Protein AF-A0A1J0P952-F1 (afdb_monomer_lite)

Foldseek 3Di:
DDDDPPDPDPPDDDDDPPDPVVVVVPDDDDPVNCPPPDDCDVVNVVVDFDDDVVGRVDTDDDDPPPDD

pLDDT: mean 73.74, std 14.08, range [41.19, 92.94]

Sequence (68 aa):
MKESKIGFSPTSTKGEIHSDLQRVDAHVIQPEEYEEIPEITEEDLINAVIKRPGQPDQPYRAKPTQAS

Radius of gyration: 21.89 Å; chains: 1; bounding box: 43×60×37 Å

Structure (mmCIF, N/CA/C/O backbone):
data_AF-A0A1J0P952-F1
#
_entry.id   AF-A0A1J0P952-F1
#
loop_
_atom_site.group_PDB
_atom_site.id
_atom_site.type_symbol
_atom_site.label_atom_id
_atom_site.label_alt_id
_atom_site.label_comp_id
_atom_site.label_asym_id
_atom_site.label_entity_id
_atom_site.label_seq_id
_atom_site.pdbx_PDB_ins_code
_atom_site.Cartn_x
_atom_site.Cartn_y
_atom_site.Cartn_z
_atom_site.occupancy
_atom_site.B_iso_or_equiv
_atom_site.auth_seq_id
_atom_site.auth_comp_id
_atom_site.auth_asym_id
_atom_site.auth_atom_id
_atom_site.pdbx_PDB_model_num
ATOM 1 N N . MET A 1 1 ? 29.767 -28.805 19.742 1.00 41.19 1 MET A N 1
ATOM 2 C CA . MET A 1 1 ? 28.880 -28.012 18.865 1.00 41.19 1 MET A CA 1
ATOM 3 C C . MET A 1 1 ? 29.768 -27.007 18.150 1.00 41.19 1 MET A C 1
ATOM 5 O O . MET A 1 1 ? 30.515 -26.319 18.829 1.00 41.19 1 MET A O 1
ATOM 9 N N . LYS A 1 2 ? 29.840 -27.038 16.814 1.00 46.88 2 LYS A N 1
ATOM 10 C CA . LYS A 1 2 ? 30.672 -26.106 16.035 1.00 46.88 2 LYS A CA 1
ATOM 11 C C . LYS A 1 2 ? 29.759 -24.983 15.559 1.00 46.88 2 LYS A C 1
ATOM 13 O O . LYS A 1 2 ? 28.847 -25.244 14.785 1.00 46.88 2 LYS A O 1
ATOM 18 N N . GLU A 1 3 ? 29.965 -23.780 16.074 1.00 52.06 3 GLU A N 1
ATOM 19 C CA . GLU A 1 3 ? 29.179 -22.606 15.703 1.00 52.06 3 GLU A CA 1
ATOM 20 C C . GLU A 1 3 ? 29.507 -22.200 14.260 1.00 52.06 3 GLU A C 1
ATOM 22 O O . GLU A 1 3 ? 30.667 -21.976 13.905 1.00 52.06 3 GLU A O 1
ATOM 27 N N . SER A 1 4 ? 28.486 -22.137 13.407 1.00 56.28 4 SER A N 1
ATOM 28 C CA . SER A 1 4 ? 28.595 -21.600 12.054 1.00 56.28 4 SER A CA 1
ATOM 29 C C . SER A 1 4 ? 28.667 -20.077 12.130 1.00 56.28 4 SER A C 1
ATOM 31 O O . SER A 1 4 ? 27.665 -19.412 12.393 1.00 56.28 4 SER A O 1
ATOM 33 N N . LYS A 1 5 ? 29.850 -19.512 11.880 1.00 51.53 5 LYS A N 1
ATOM 34 C CA . LYS A 1 5 ? 30.006 -18.075 11.631 1.00 51.53 5 LYS A CA 1
ATOM 35 C C . LYS A 1 5 ? 29.346 -17.733 10.296 1.00 51.53 5 LYS A C 1
ATOM 37 O O . LYS A 1 5 ? 29.976 -17.840 9.248 1.00 51.53 5 LYS A O 1
ATOM 42 N N . ILE A 1 6 ? 28.082 -17.329 10.332 1.00 58.81 6 ILE A N 1
ATOM 43 C CA . ILE A 1 6 ? 27.427 -16.680 9.196 1.00 58.81 6 ILE A CA 1
ATOM 44 C C . ILE A 1 6 ? 27.967 -15.249 9.174 1.00 58.81 6 ILE A C 1
ATOM 46 O O . ILE A 1 6 ? 27.484 -14.367 9.879 1.00 58.81 6 ILE A O 1
ATOM 50 N N . GLY A 1 7 ? 29.057 -15.046 8.437 1.00 46.53 7 GLY A N 1
ATOM 51 C CA . GLY A 1 7 ? 29.541 -13.708 8.132 1.00 46.53 7 GLY A CA 1
ATOM 52 C C . GLY A 1 7 ? 28.553 -13.037 7.187 1.00 46.53 7 GLY A C 1
ATOM 53 O O . GLY A 1 7 ? 28.343 -13.516 6.077 1.00 46.53 7 GLY A O 1
ATO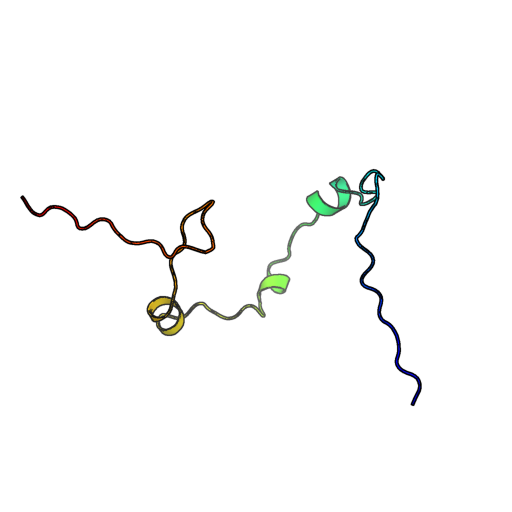M 54 N N . PHE A 1 8 ? 27.945 -11.936 7.619 1.00 52.47 8 PHE A N 1
ATOM 55 C CA . PHE A 1 8 ? 27.222 -11.046 6.720 1.00 52.47 8 PHE A CA 1
ATOM 56 C C . PHE A 1 8 ? 28.259 -10.344 5.834 1.00 52.47 8 PHE A C 1
ATOM 58 O O . PHE A 1 8 ? 28.961 -9.444 6.296 1.00 52.47 8 PHE A O 1
ATOM 65 N N . SER A 1 9 ? 28.426 -10.795 4.586 1.00 47.50 9 SER A N 1
ATOM 66 C CA . SER A 1 9 ? 29.255 -10.073 3.620 1.00 47.50 9 SER A CA 1
ATOM 67 C C . SER A 1 9 ? 28.452 -8.894 3.069 1.00 47.50 9 SER A C 1
ATOM 69 O O . SER A 1 9 ? 27.386 -9.131 2.493 1.00 47.50 9 SER A O 1
ATOM 71 N N . PRO A 1 10 ? 28.928 -7.643 3.177 1.00 52.81 10 PRO A N 1
ATOM 72 C CA . PRO A 1 10 ? 28.313 -6.547 2.451 1.00 52.81 10 PRO A CA 1
ATOM 73 C C . PRO A 1 10 ? 28.561 -6.768 0.952 1.00 52.81 10 PRO A C 1
ATOM 75 O O . PRO A 1 10 ? 29.674 -6.621 0.454 1.00 52.81 10 PRO A O 1
ATOM 78 N N . THR A 1 11 ? 27.524 -7.148 0.216 1.00 53.66 11 THR A N 1
ATOM 79 C CA . THR A 1 11 ? 27.446 -6.938 -1.237 1.00 53.66 11 THR A CA 1
ATOM 80 C C . THR A 1 11 ? 27.650 -5.438 -1.506 1.00 53.66 11 THR A C 1
ATOM 82 O O . THR A 1 11 ? 26.961 -4.641 -0.880 1.00 53.66 11 THR A O 1
ATOM 85 N N . SER A 1 12 ? 28.523 -4.896 -2.355 1.00 48.38 12 SER A N 1
ATOM 86 C CA . SER A 1 12 ? 29.630 -5.344 -3.206 1.00 48.38 12 SER A CA 1
ATOM 87 C C . SER A 1 12 ? 30.672 -4.214 -3.111 1.00 48.38 12 SER A C 1
ATOM 89 O O . SER A 1 12 ? 30.329 -3.038 -3.264 1.00 48.38 12 SER A O 1
ATOM 91 N N . THR A 1 13 ? 31.938 -4.515 -2.817 1.00 59.03 13 THR A N 1
ATOM 92 C CA . THR A 1 13 ? 33.003 -3.503 -2.816 1.00 59.03 13 THR A CA 1
ATOM 93 C C . THR A 1 13 ? 33.357 -3.150 -4.259 1.00 59.03 13 THR A C 1
ATOM 95 O O . THR A 1 13 ? 34.136 -3.859 -4.887 1.00 59.03 13 THR A O 1
ATOM 98 N N . LYS A 1 14 ? 32.807 -2.046 -4.779 1.00 61.50 14 LYS A N 1
ATOM 99 C CA . LYS A 1 14 ? 33.221 -1.439 -6.059 1.00 61.50 14 LYS A CA 1
ATOM 100 C C . LYS A 1 14 ? 33.128 -2.404 -7.260 1.00 61.50 14 LYS A C 1
ATOM 102 O O . LYS A 1 14 ? 34.088 -2.573 -8.003 1.00 61.50 14 LYS A O 1
ATOM 107 N N . GLY A 1 15 ? 31.973 -3.031 -7.450 1.00 60.44 15 GLY A N 1
ATOM 108 C CA . GLY A 1 15 ? 31.621 -3.740 -8.682 1.00 60.44 15 GLY A CA 1
ATOM 109 C C . GLY A 1 15 ? 30.273 -3.237 -9.172 1.00 60.44 15 GLY A C 1
ATOM 110 O O . GLY A 1 15 ? 29.393 -2.982 -8.347 1.00 60.44 15 GLY A O 1
ATOM 111 N N . GLU A 1 16 ? 30.124 -3.052 -10.484 1.00 64.44 16 GLU A N 1
ATOM 112 C CA . GLU A 1 16 ? 28.818 -2.801 -11.092 1.00 64.44 16 GLU A CA 1
ATOM 113 C C . GLU A 1 16 ? 27.838 -3.881 -10.622 1.00 64.44 16 GLU A C 1
ATOM 115 O O . GLU A 1 16 ? 28.201 -5.049 -10.464 1.00 64.44 16 GLU A O 1
ATOM 120 N N . ILE A 1 17 ? 26.603 -3.481 -10.326 1.00 65.88 17 ILE A N 1
ATOM 121 C CA . ILE A 1 17 ? 25.556 -4.421 -9.943 1.00 65.88 17 ILE A CA 1
ATOM 122 C C . ILE A 1 17 ? 25.340 -5.320 -11.165 1.00 65.88 17 ILE A C 1
ATOM 124 O O . ILE A 1 17 ? 24.738 -4.897 -12.142 1.00 65.88 17 ILE A O 1
ATOM 128 N N . HIS A 1 18 ? 25.862 -6.547 -11.131 1.00 69.75 18 HIS A N 1
ATOM 129 C CA . HIS A 1 18 ? 25.748 -7.510 -12.236 1.00 69.75 18 HIS A CA 1
ATOM 130 C C . HIS A 1 18 ? 24.322 -8.055 -12.419 1.00 69.75 18 HIS A C 1
ATOM 132 O O . HIS A 1 18 ? 24.097 -8.960 -13.221 1.00 69.75 18 HIS A O 1
ATOM 138 N N . SER A 1 19 ? 23.360 -7.546 -11.650 1.00 77.75 19 SER A N 1
ATOM 139 C CA . SER A 1 19 ? 21.951 -7.864 -11.823 1.00 77.75 19 SER A CA 1
ATOM 140 C C . SER A 1 19 ? 21.451 -7.237 -13.118 1.00 77.75 19 SER A C 1
ATOM 142 O O . SER A 1 19 ? 21.548 -6.027 -13.313 1.00 77.75 19 SER A O 1
ATOM 144 N N . ASP A 1 20 ? 20.873 -8.060 -13.984 1.00 82.81 20 ASP A N 1
ATOM 145 C CA . ASP A 1 20 ? 20.171 -7.601 -15.176 1.00 82.81 20 ASP A CA 1
ATOM 146 C C . ASP A 1 20 ? 18.884 -6.864 -14.770 1.00 82.81 20 ASP A C 1
ATOM 148 O O . ASP A 1 20 ? 17.848 -7.478 -14.495 1.00 82.81 20 ASP A O 1
ATOM 152 N N . LEU A 1 21 ? 18.973 -5.534 -14.679 1.00 82.31 21 LEU A N 1
ATOM 153 C CA . LEU A 1 21 ? 17.853 -4.679 -14.291 1.00 82.31 21 LEU A CA 1
ATOM 154 C C . LEU A 1 21 ? 16.772 -4.607 -15.371 1.00 82.31 21 LEU A C 1
ATOM 156 O O . LEU A 1 21 ? 15.617 -4.394 -15.026 1.00 82.31 21 LEU A O 1
ATOM 160 N N . GLN A 1 22 ? 17.112 -4.829 -16.646 1.00 80.94 22 GLN A N 1
ATOM 161 C CA . GLN A 1 22 ? 16.117 -4.874 -17.722 1.00 80.94 22 GLN A CA 1
ATOM 162 C C . GLN A 1 22 ? 15.225 -6.100 -17.568 1.00 80.94 22 GLN A C 1
ATOM 164 O O . GLN A 1 22 ? 14.009 -6.009 -17.715 1.00 80.94 22 GLN A O 1
ATOM 169 N N . ARG A 1 23 ? 15.818 -7.240 -17.195 1.00 80.19 23 ARG A N 1
ATOM 170 C CA . ARG A 1 23 ? 15.050 -8.434 -16.847 1.00 80.19 23 ARG A CA 1
ATOM 171 C C . ARG A 1 23 ? 14.131 -8.173 -15.661 1.00 80.19 23 ARG A C 1
ATOM 173 O O . ARG A 1 23 ? 12.986 -8.591 -15.720 1.00 80.19 23 ARG A O 1
ATOM 180 N N . VAL A 1 24 ? 14.610 -7.502 -14.607 1.00 79.69 24 VAL A N 1
ATOM 181 C CA . VAL A 1 24 ? 13.797 -7.151 -13.422 1.00 79.69 24 VAL A CA 1
ATOM 182 C C . VAL A 1 24 ? 12.634 -6.224 -13.790 1.00 79.69 24 VAL A C 1
ATOM 184 O O . VAL A 1 24 ? 11.502 -6.523 -13.432 1.00 79.69 24 VAL A O 1
ATOM 187 N N . ASP A 1 25 ? 12.891 -5.165 -14.553 1.00 81.56 25 ASP A N 1
ATOM 188 C CA . ASP A 1 25 ? 11.877 -4.189 -14.981 1.00 81.56 25 ASP A CA 1
ATOM 189 C C . ASP A 1 25 ? 10.794 -4.806 -15.885 1.00 81.56 25 ASP A C 1
ATOM 191 O O . ASP A 1 25 ? 9.631 -4.421 -15.833 1.00 81.56 25 ASP A O 1
ATOM 195 N N . ALA A 1 26 ? 11.148 -5.830 -16.666 1.00 83.75 26 ALA A N 1
ATOM 196 C CA . ALA A 1 26 ? 10.217 -6.550 -17.530 1.00 83.75 26 ALA A CA 1
ATOM 197 C C . ALA A 1 26 ? 9.285 -7.543 -16.797 1.00 83.75 26 ALA A C 1
ATOM 199 O O . ALA A 1 26 ? 8.502 -8.227 -17.462 1.00 83.75 26 ALA A O 1
ATOM 200 N N . HIS A 1 27 ? 9.359 -7.674 -15.464 1.00 80.00 27 HIS A N 1
ATOM 201 C CA . HIS A 1 27 ? 8.448 -8.563 -14.734 1.00 80.00 27 HIS A CA 1
ATOM 202 C C . HIS A 1 27 ? 7.029 -7.984 -14.747 1.00 80.00 27 HIS A C 1
ATOM 204 O O . HIS A 1 27 ? 6.767 -6.907 -14.216 1.00 80.00 27 HIS A O 1
ATOM 210 N N . VAL A 1 28 ? 6.104 -8.733 -15.345 1.00 83.81 28 VAL A N 1
ATOM 211 C CA . VAL A 1 28 ? 4.668 -8.459 -15.279 1.00 83.81 28 VAL A CA 1
ATOM 212 C C . VAL A 1 28 ? 4.120 -9.230 -14.093 1.00 83.81 28 VAL A C 1
ATOM 214 O O . VAL A 1 28 ? 4.147 -10.459 -14.108 1.00 83.81 28 VAL A O 1
ATOM 217 N N . ILE A 1 29 ? 3.653 -8.508 -13.078 1.00 81.88 29 ILE A N 1
ATOM 218 C CA . ILE A 1 29 ? 3.111 -9.134 -11.876 1.00 81.88 29 ILE A CA 1
ATOM 219 C C . ILE A 1 29 ? 1.710 -9.668 -12.186 1.00 81.88 29 ILE A C 1
ATOM 221 O O . ILE A 1 29 ? 0.865 -8.943 -12.721 1.00 81.88 29 ILE A O 1
ATOM 225 N N . GLN A 1 30 ? 1.486 -10.945 -11.903 1.00 82.81 30 GLN A N 1
ATOM 226 C CA . GLN A 1 30 ? 0.215 -11.629 -12.072 1.00 82.81 30 GLN A CA 1
ATOM 227 C C . GLN A 1 30 ? -0.719 -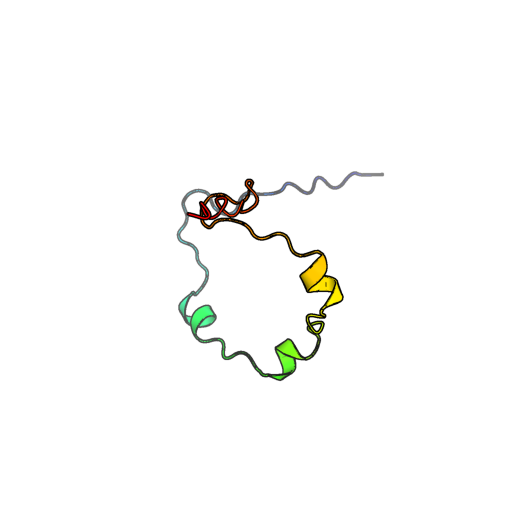11.283 -10.900 1.00 82.81 30 GLN A C 1
ATOM 229 O O . GLN A 1 30 ? -0.250 -11.131 -9.769 1.00 82.81 30 GLN A O 1
ATOM 234 N N . PRO A 1 31 ? -2.035 -11.145 -11.133 1.00 78.06 31 PRO A N 1
ATOM 235 C CA . PRO 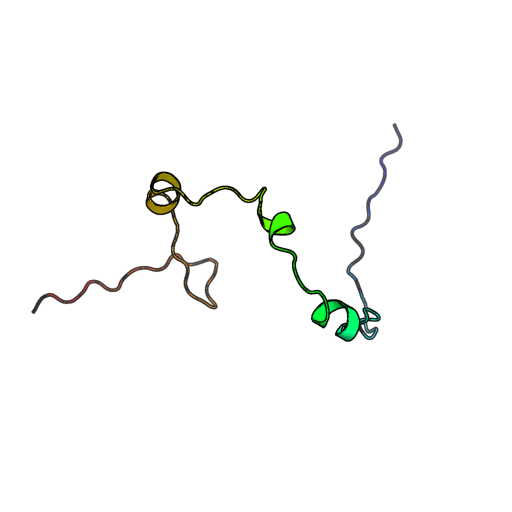A 1 31 ? -2.999 -10.863 -10.067 1.00 78.06 31 PRO A CA 1
ATOM 236 C C . PRO A 1 31 ? -2.935 -11.867 -8.907 1.00 78.06 31 PRO A C 1
ATOM 238 O O . PRO A 1 31 ? -3.053 -11.473 -7.748 1.00 78.06 31 PRO A O 1
ATOM 241 N N . GLU A 1 32 ? -2.680 -13.137 -9.222 1.00 82.56 32 GLU A N 1
ATOM 242 C CA . GLU A 1 32 ? -2.604 -14.248 -8.275 1.00 82.56 32 GLU A CA 1
ATOM 243 C C . GLU A 1 32 ? -1.432 -14.094 -7.289 1.00 82.56 32 GLU A C 1
ATOM 245 O O . GLU A 1 32 ? -1.509 -14.548 -6.151 1.00 82.56 32 GLU A O 1
ATOM 250 N N . GLU A 1 33 ? -0.361 -13.385 -7.674 1.00 82.06 33 GLU A N 1
ATOM 251 C CA . GLU A 1 33 ? 0.795 -13.119 -6.798 1.00 82.06 33 GLU A CA 1
ATOM 252 C C . GLU A 1 33 ? 0.441 -12.222 -5.600 1.00 82.06 33 GLU A C 1
ATOM 254 O O . GLU A 1 33 ? 1.186 -12.174 -4.621 1.00 82.06 33 GLU A O 1
ATOM 259 N N . TYR A 1 34 ? -0.699 -11.528 -5.657 1.00 78.94 34 TYR A N 1
ATOM 260 C CA . TYR A 1 34 ? -1.215 -10.684 -4.581 1.00 78.94 34 TYR A CA 1
ATOM 261 C C . TYR A 1 34 ? -2.408 -11.312 -3.836 1.00 78.94 34 TYR A C 1
ATOM 263 O O . TYR A 1 34 ? -2.906 -10.696 -2.895 1.00 78.94 34 TYR A O 1
ATOM 271 N N . GLU A 1 35 ? -2.866 -12.518 -4.199 1.00 81.88 35 GLU A N 1
ATOM 272 C CA . GLU A 1 35 ? -4.043 -13.151 -3.569 1.00 81.88 35 GLU A CA 1
ATOM 273 C C . GLU A 1 35 ? -3.832 -13.497 -2.090 1.00 81.88 35 GLU A C 1
ATOM 275 O O . GLU A 1 35 ? -4.783 -13.510 -1.312 1.00 81.88 35 GLU A O 1
ATOM 280 N N . GLU A 1 36 ? -2.590 -13.749 -1.679 1.00 83.12 36 GLU A N 1
ATOM 281 C CA . GLU A 1 36 ? -2.251 -14.090 -0.291 1.00 83.12 36 GLU A CA 1
ATOM 282 C C . GLU A 1 36 ? -2.061 -12.860 0.610 1.00 83.12 36 GLU A C 1
ATOM 284 O O . GLU A 1 36 ? -1.786 -12.995 1.806 1.00 83.12 36 GLU A O 1
ATOM 289 N N . ILE A 1 37 ? -2.159 -11.648 0.056 1.00 85.25 37 ILE A N 1
ATOM 290 C CA . ILE A 1 37 ? -1.916 -10.432 0.827 1.00 85.25 37 ILE A CA 1
ATOM 291 C C . ILE A 1 37 ? -3.109 -10.170 1.738 1.00 85.25 37 ILE A C 1
ATOM 293 O O . ILE A 1 37 ? -4.251 -10.178 1.278 1.00 85.25 37 ILE A O 1
ATOM 297 N N . PRO A 1 38 ? -2.861 -9.910 3.032 1.00 86.94 38 PRO A N 1
ATOM 298 C CA . PRO A 1 38 ? -3.937 -9.614 3.956 1.00 86.94 38 PRO A CA 1
ATOM 299 C C . PRO A 1 38 ? -4.682 -8.348 3.528 1.00 86.94 38 PRO A C 1
ATOM 301 O O . PRO A 1 38 ? -4.076 -7.350 3.128 1.00 86.94 38 PRO A O 1
ATOM 304 N N . GLU A 1 39 ? -6.004 -8.383 3.662 1.00 88.69 39 GLU A N 1
ATOM 305 C CA . GLU A 1 39 ? -6.830 -7.191 3.517 1.00 88.69 39 GLU A CA 1
ATOM 306 C C . GLU A 1 39 ? -6.457 -6.167 4.595 1.00 88.69 39 GLU A C 1
ATOM 308 O O . GLU A 1 39 ? -6.273 -6.513 5.762 1.00 88.69 39 GLU A O 1
ATOM 313 N N . ILE A 1 40 ? -6.354 -4.895 4.208 1.00 91.00 40 ILE A N 1
ATOM 314 C CA . ILE A 1 40 ? -6.147 -3.804 5.164 1.00 91.00 40 ILE A CA 1
ATOM 315 C C . ILE A 1 40 ? -7.489 -3.510 5.830 1.00 91.00 40 ILE A C 1
ATOM 317 O O . ILE A 1 40 ? -8.424 -3.054 5.169 1.00 91.00 40 ILE A O 1
ATOM 321 N N . THR A 1 41 ? -7.573 -3.758 7.134 1.00 92.75 41 THR A N 1
ATOM 322 C CA . THR A 1 41 ? -8.800 -3.561 7.911 1.00 92.75 41 THR A CA 1
ATOM 323 C C . THR A 1 41 ? -8.835 -2.192 8.592 1.00 92.75 41 THR A C 1
ATOM 325 O O . THR A 1 41 ? -7.815 -1.523 8.756 1.00 92.75 41 THR A O 1
ATOM 328 N N . GLU A 1 42 ? -10.016 -1.771 9.053 1.00 92.94 42 GLU A N 1
ATOM 329 C CA . GLU A 1 42 ? -10.152 -0.546 9.856 1.00 92.94 42 GLU A CA 1
ATOM 330 C C . GLU A 1 42 ? -9.365 -0.638 11.176 1.00 92.94 42 GLU A C 1
ATOM 332 O O . GLU A 1 42 ? -8.808 0.353 11.646 1.00 92.94 42 GLU A O 1
ATOM 337 N N . GLU A 1 43 ? -9.261 -1.836 11.757 1.00 91.81 43 GLU A N 1
ATOM 338 C CA . GLU A 1 43 ? -8.482 -2.081 12.976 1.00 91.81 43 GLU A CA 1
ATOM 339 C C . GLU A 1 43 ? -6.986 -1.802 12.759 1.00 91.81 43 GLU A C 1
ATOM 341 O O . GLU A 1 43 ? -6.322 -1.240 13.638 1.00 91.81 43 GLU A O 1
ATOM 346 N N . ASP A 1 44 ? -6.463 -2.112 11.568 1.00 90.94 44 ASP A N 1
ATOM 347 C CA . ASP A 1 44 ? -5.086 -1.789 11.183 1.00 90.94 44 ASP A CA 1
ATOM 348 C C . ASP A 1 44 ? -4.891 -0.277 11.016 1.00 90.94 44 ASP A C 1
ATOM 350 O O . ASP A 1 44 ? -3.873 0.281 11.437 1.00 90.94 44 ASP A O 1
ATOM 354 N N . LEU A 1 45 ? -5.888 0.408 10.444 1.00 90.06 45 LEU A N 1
ATOM 355 C CA . LEU A 1 45 ? -5.852 1.854 10.221 1.00 90.06 45 LEU A CA 1
ATOM 356 C C . LEU A 1 45 ? -5.904 2.650 11.527 1.00 90.06 45 LEU A C 1
ATOM 358 O O . LEU A 1 45 ? -5.178 3.635 11.666 1.00 90.06 45 LEU A O 1
ATOM 362 N N . ILE A 1 46 ? -6.694 2.203 12.508 1.00 92.31 46 ILE A N 1
ATOM 363 C CA . ILE A 1 46 ? -6.764 2.819 13.844 1.00 92.31 46 ILE A CA 1
ATOM 364 C C . ILE A 1 46 ? -5.383 2.842 14.513 1.00 92.31 46 ILE A C 1
ATOM 366 O O . ILE A 1 46 ? -5.038 3.801 15.206 1.00 92.31 46 ILE A O 1
ATOM 370 N N . ASN A 1 47 ? -4.576 1.806 14.279 1.00 87.00 47 ASN A N 1
ATOM 371 C CA . ASN A 1 47 ? -3.249 1.654 14.869 1.00 87.00 47 ASN A CA 1
ATOM 372 C C . ASN A 1 47 ? -2.112 2.191 13.977 1.00 87.00 47 ASN A C 1
ATOM 374 O O . ASN A 1 47 ? -0.937 2.096 14.345 1.00 87.00 47 ASN A O 1
ATOM 378 N N . ALA A 1 48 ? -2.426 2.763 12.812 1.00 88.44 48 ALA A N 1
ATOM 379 C CA . ALA A 1 48 ? -1.424 3.176 11.841 1.00 88.44 48 ALA A CA 1
ATOM 380 C C . ALA A 1 48 ? -0.590 4.380 12.320 1.00 88.44 48 ALA A C 1
ATOM 382 O O . ALA A 1 48 ? -1.098 5.380 12.831 1.00 88.44 48 ALA A O 1
ATOM 383 N N . VAL A 1 49 ? 0.726 4.326 12.079 1.00 86.06 49 VAL A N 1
ATOM 384 C CA . VAL A 1 49 ? 1.650 5.437 12.354 1.00 86.06 49 VAL A CA 1
ATOM 385 C C . VAL A 1 49 ? 1.990 6.157 11.056 1.00 86.06 49 VAL A C 1
ATOM 387 O O . VAL A 1 49 ? 2.750 5.658 10.226 1.00 86.06 49 VAL A O 1
ATOM 390 N N . ILE A 1 50 ? 1.489 7.381 10.902 1.00 85.00 50 ILE A N 1
ATOM 391 C CA . ILE A 1 50 ? 1.838 8.237 9.765 1.00 85.00 50 ILE A CA 1
ATOM 392 C C . ILE A 1 50 ? 3.269 8.753 9.960 1.00 85.00 50 ILE A C 1
ATOM 394 O O . ILE A 1 50 ? 3.601 9.308 11.009 1.00 85.00 50 ILE A O 1
ATOM 398 N N . LYS A 1 51 ? 4.128 8.602 8.947 1.00 83.62 51 LYS A N 1
ATOM 399 C CA . LYS A 1 51 ? 5.522 9.081 8.947 1.00 83.62 51 LYS A CA 1
ATOM 400 C C . LYS A 1 51 ? 5.751 10.114 7.850 1.00 83.62 51 LYS A C 1
ATOM 402 O O . LYS A 1 51 ? 5.065 10.116 6.832 1.00 83.62 51 LYS A O 1
ATOM 407 N N . ARG A 1 52 ? 6.728 11.004 8.053 1.00 82.38 52 ARG A N 1
ATOM 408 C CA . ARG A 1 52 ? 7.110 12.002 7.042 1.00 82.38 52 ARG A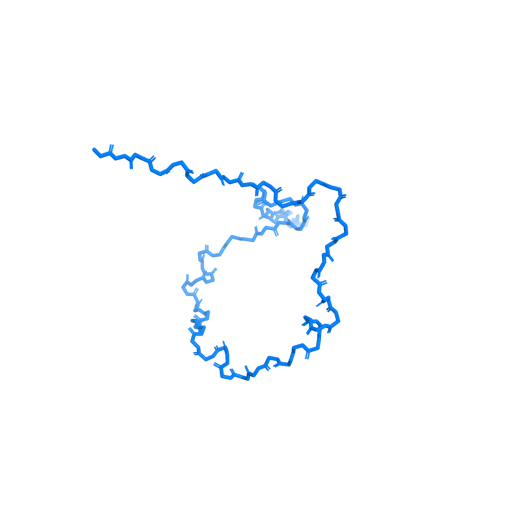 CA 1
ATOM 409 C C . ARG A 1 52 ? 8.136 11.429 6.060 1.00 82.38 52 ARG A C 1
ATOM 411 O O . ARG A 1 52 ? 9.097 10.799 6.507 1.00 82.38 52 ARG A O 1
ATOM 418 N N . PRO A 1 53 ? 7.999 11.692 4.747 1.00 79.19 53 PRO A N 1
ATOM 419 C CA . PRO A 1 53 ? 9.029 11.327 3.781 1.00 79.19 53 PRO A CA 1
ATOM 420 C C . PRO A 1 53 ? 10.352 12.019 4.147 1.00 79.19 53 PRO A C 1
ATOM 422 O O . PRO A 1 53 ? 10.366 13.193 4.517 1.00 79.19 53 PRO A O 1
ATOM 425 N N . GLY A 1 54 ? 11.458 11.272 4.110 1.00 85.06 54 GLY A N 1
ATOM 426 C CA . GLY A 1 54 ? 12.787 11.756 4.512 1.00 85.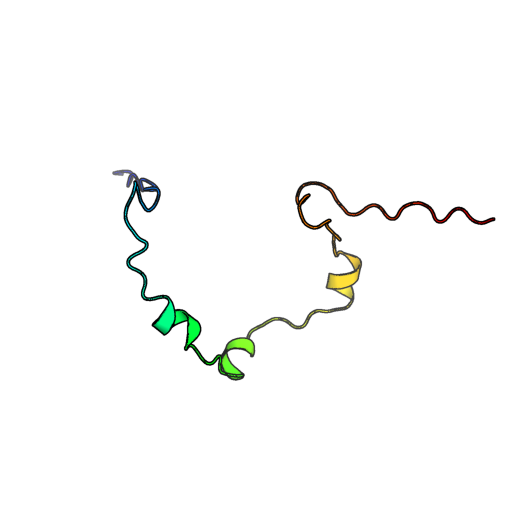06 54 GLY A CA 1
ATOM 427 C C . GLY A 1 54 ? 13.034 11.839 6.025 1.00 85.06 54 GLY A C 1
ATOM 428 O O . GLY A 1 54 ? 14.146 12.169 6.428 1.00 85.06 54 GLY A O 1
ATOM 429 N N . GLN A 1 55 ? 12.041 11.534 6.872 1.00 81.81 55 GLN A N 1
ATOM 430 C CA . GLN A 1 55 ? 12.180 11.518 8.336 1.00 81.81 55 GLN A CA 1
ATOM 431 C C . GLN A 1 55 ? 11.498 10.274 8.947 1.00 81.81 55 GLN A C 1
ATOM 433 O O . GLN A 1 55 ? 10.485 10.404 9.638 1.00 81.81 55 GLN A O 1
ATOM 438 N N . PRO A 1 56 ? 12.030 9.057 8.706 1.00 74.94 56 PRO A N 1
ATOM 439 C CA . PRO A 1 56 ? 11.393 7.797 9.111 1.00 74.94 56 PRO A CA 1
ATOM 440 C C . PRO A 1 56 ? 11.339 7.577 10.632 1.00 74.94 56 PRO A C 1
ATOM 442 O O . PRO A 1 56 ? 10.482 6.827 11.108 1.00 74.94 56 PRO A O 1
ATOM 445 N N . ASP A 1 57 ? 12.209 8.247 11.389 1.00 82.00 57 ASP A N 1
ATOM 446 C CA . ASP A 1 57 ? 12.253 8.170 12.855 1.00 82.00 57 ASP A CA 1
ATOM 447 C C . ASP A 1 57 ? 11.273 9.139 13.529 1.00 82.00 57 ASP A C 1
ATOM 449 O O . ASP A 1 57 ? 11.100 9.117 14.747 1.00 82.00 57 ASP A O 1
ATOM 453 N N . GLN A 1 58 ? 10.622 10.012 12.753 1.00 76.12 58 GLN A N 1
ATOM 454 C CA . GLN A 1 58 ? 9.732 11.035 13.284 1.00 76.12 58 GLN A CA 1
ATOM 455 C C . GLN A 1 58 ? 8.291 10.757 12.851 1.00 76.12 58 GLN A C 1
ATOM 457 O O . GLN A 1 58 ? 7.981 10.872 11.658 1.00 76.12 58 GLN A O 1
ATOM 462 N N . PRO A 1 59 ? 7.373 10.452 13.789 1.00 73.50 59 PRO A N 1
ATOM 463 C CA . PRO A 1 59 ? 5.963 10.386 13.444 1.00 73.50 59 PRO A CA 1
ATOM 464 C C . PRO A 1 59 ? 5.497 11.747 12.907 1.00 73.50 59 PRO A C 1
ATOM 466 O O . PRO A 1 59 ? 5.971 12.813 13.324 1.00 73.50 59 PRO A O 1
ATOM 469 N N . TYR A 1 60 ? 4.578 11.716 11.948 1.00 76.44 60 TYR A N 1
ATOM 470 C CA . TYR A 1 60 ? 3.911 12.902 11.439 1.00 76.44 60 TYR A CA 1
ATOM 471 C C . TYR A 1 60 ? 3.075 13.505 12.565 1.00 76.44 60 TYR A C 1
ATOM 473 O O . TYR A 1 60 ? 2.135 12.894 13.066 1.00 76.44 60 TYR A O 1
ATOM 481 N N . ARG A 1 61 ? 3.425 14.724 12.972 1.00 74.62 61 ARG A N 1
ATOM 482 C CA . ARG A 1 61 ? 2.584 15.538 13.843 1.00 74.62 61 ARG A CA 1
ATOM 483 C C . ARG A 1 61 ? 1.854 16.535 12.966 1.00 74.62 61 ARG A C 1
ATOM 485 O O . ARG A 1 61 ? 2.499 17.398 12.365 1.00 74.62 61 ARG A O 1
ATOM 492 N N . ALA A 1 62 ? 0.531 16.418 12.898 1.00 70.94 62 ALA A N 1
ATOM 493 C CA . ALA A 1 62 ? -0.287 17.469 12.319 1.00 70.94 62 ALA A CA 1
ATOM 494 C C . ALA A 1 62 ? 0.037 18.776 13.055 1.00 70.94 62 ALA A C 1
ATOM 496 O O . ALA A 1 62 ? 0.079 18.813 14.289 1.00 70.94 62 ALA A O 1
ATOM 497 N N . LYS A 1 63 ? 0.326 19.844 12.305 1.00 69.44 63 LYS A N 1
ATOM 498 C CA . LYS A 1 63 ? 0.402 21.171 12.917 1.00 69.44 63 LYS A CA 1
ATOM 499 C C . LYS A 1 63 ? -0.997 21.471 13.460 1.00 69.44 63 LYS A C 1
ATOM 501 O O . LYS A 1 63 ? -1.952 21.219 12.724 1.00 69.44 63 LYS A O 1
ATOM 506 N N . PRO A 1 64 ? -1.144 21.967 14.700 1.00 65.31 64 PRO A N 1
ATOM 507 C CA . PRO A 1 64 ? -2.450 22.402 15.161 1.00 65.31 64 PRO A CA 1
ATOM 508 C C . PRO A 1 64 ? -2.946 23.448 14.167 1.00 65.31 64 PRO A C 1
ATOM 510 O O . PRO A 1 64 ? -2.283 24.465 13.948 1.00 65.31 64 PRO A O 1
ATOM 513 N N . THR A 1 65 ? -4.064 23.156 13.507 1.00 65.88 65 THR A N 1
ATOM 514 C CA . THR A 1 65 ? -4.795 24.144 12.723 1.00 65.88 65 THR A CA 1
ATOM 515 C C . THR A 1 65 ? -5.074 25.291 13.681 1.00 65.88 65 THR A C 1
ATOM 517 O O . THR A 1 65 ? -5.773 25.094 14.674 1.00 65.88 65 THR A O 1
ATOM 520 N N . GLN A 1 66 ? -4.464 26.456 13.459 1.00 62.47 66 GLN A N 1
ATOM 521 C CA . GLN A 1 66 ? -4.847 27.647 14.203 1.00 62.47 66 GLN A CA 1
ATOM 522 C C . GLN A 1 66 ? -6.307 27.915 13.841 1.00 62.47 66 GLN A C 1
ATOM 524 O O . GLN A 1 66 ? -6.614 28.303 12.716 1.00 62.47 66 GLN A O 1
ATOM 529 N N . ALA A 1 67 ? -7.212 27.581 14.757 1.00 58.97 67 ALA A N 1
ATOM 530 C CA . ALA A 1 67 ? -8.594 27.997 14.672 1.00 58.97 67 ALA A CA 1
ATOM 531 C C . ALA A 1 67 ? -8.616 29.493 14.996 1.00 58.97 67 ALA A C 1
ATOM 533 O O . ALA A 1 67 ? -8.435 29.847 16.156 1.00 58.97 67 ALA A O 1
ATOM 534 N N . SER A 1 68 ? -8.795 30.288 13.934 1.00 49.31 68 SER A N 1
ATOM 535 C CA . SER A 1 68 ? -9.127 31.723 13.881 1.00 49.31 68 SER A CA 1
ATOM 536 C C . SER A 1 68 ? -8.21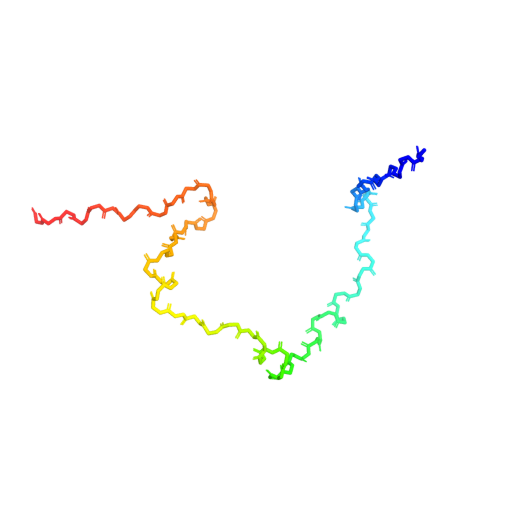9 32.710 14.614 1.00 49.31 68 SER A C 1
ATOM 538 O O . SER A 1 68 ? -8.144 32.693 15.858 1.00 49.31 68 SER A O 1
#

Secondary structure (DSSP, 8-state):
----------S-SS----S-HHHHHT----GGGGTTSPP--HHHHHT---EETTEEEEE--PPP----